Protein AF-A0AAU5X5J6-F1 (afdb_monomer)

Sequence (76 aa):
MAVIDTSQGPKATERRFARQVGLPERSLTVHPGSATRWENMTVPNSAFVVELPAGSLSTASVRRFVSAVRAIIAYG

Mean predicted aligned error: 2.92 Å

Nearest PDB structures (foldseek):
  1yy7-assembly1_B  TM=3.775E-01  e=1.727E+00  Yersinia pestis
  3ubl-assembly1_A  TM=3.728E-01  e=1.851E+00  Leptospira interrogans serovar Lai str. 56601
  3mdk-assembly1_A  TM=3.434E-01  e=1.983E+00  Pseudomonas putida KT2440
  4qq7-assembly1_A  TM=3.619E-01  e=3.687E+00  Burkholderia cenocepacia J2315
  6weg-assembly2_D  TM=3.945E-01  e=6.401E+00  Francisella tularensis subsp. tularensis SCHU S4

Structure (mmCIF, N/CA/C/O backbone):
data_AF-A0AAU5X5J6-F1
#
_entry.id   AF-A0AAU5X5J6-F1
#
loop_
_atom_site.group_PDB
_atom_site.id
_atom_site.type_symbol
_atom_site.label_atom_id
_atom_site.label_alt_id
_atom_site.label_comp_id
_atom_site.label_asym_id
_atom_site.label_entity_id
_atom_site.label_seq_id
_atom_site.pdbx_PDB_ins_code
_atom_site.Cartn_x
_atom_site.Cartn_y
_atom_site.Cartn_z
_atom_site.occupancy
_atom_site.B_iso_or_equiv
_atom_site.auth_seq_id
_atom_site.auth_comp_id
_atom_site.auth_asym_id
_atom_site.auth_atom_id
_atom_site.pdbx_PDB_model_num
ATOM 1 N N . MET A 1 1 ? 1.292 7.424 9.170 1.00 80.75 1 MET A N 1
ATOM 2 C CA . MET A 1 1 ? 0.677 8.159 8.034 1.00 80.75 1 MET A CA 1
ATOM 3 C C . MET A 1 1 ? -0.272 7.199 7.330 1.00 80.75 1 MET A C 1
ATOM 5 O O . MET A 1 1 ? -0.034 6.016 7.450 1.00 80.75 1 MET A O 1
ATOM 9 N N . ALA A 1 2 ? -1.319 7.656 6.638 1.00 95.75 2 ALA A N 1
ATOM 10 C CA . ALA A 1 2 ? -2.214 6.768 5.886 1.00 95.75 2 ALA A CA 1
ATOM 11 C C . ALA A 1 2 ? -2.041 6.986 4.371 1.00 95.75 2 ALA A C 1
ATOM 13 O O . ALA A 1 2 ? -2.624 7.925 3.832 1.00 95.75 2 ALA A O 1
ATOM 14 N N . VAL A 1 3 ? -1.197 6.187 3.708 1.00 98.06 3 VAL A N 1
ATOM 15 C CA . VAL A 1 3 ? -0.871 6.321 2.271 1.00 98.06 3 VAL A CA 1
ATOM 16 C C . VAL A 1 3 ? -0.612 4.970 1.614 1.00 98.06 3 VAL A C 1
ATOM 18 O O . VAL A 1 3 ? -0.308 3.987 2.289 1.00 98.06 3 VAL A O 1
ATOM 21 N N . ILE A 1 4 ? -0.622 4.963 0.285 1.00 98.19 4 ILE A N 1
ATOM 22 C CA . ILE A 1 4 ? 0.065 3.943 -0.510 1.00 98.19 4 ILE A CA 1
ATOM 23 C C . ILE A 1 4 ? 1.421 4.499 -0.941 1.00 98.19 4 ILE A C 1
ATOM 25 O O . ILE A 1 4 ? 1.468 5.562 -1.567 1.00 98.19 4 ILE A O 1
ATOM 29 N N . ASP A 1 5 ? 2.508 3.805 -0.593 1.00 97.88 5 ASP A N 1
ATOM 30 C CA . ASP A 1 5 ? 3.840 4.179 -1.063 1.00 97.88 5 ASP A CA 1
ATOM 31 C C . ASP A 1 5 ? 4.014 3.766 -2.524 1.00 97.88 5 ASP A C 1
ATOM 33 O O . ASP A 1 5 ? 3.961 2.583 -2.860 1.00 97.88 5 ASP A O 1
ATOM 37 N N . THR A 1 6 ? 4.247 4.757 -3.377 1.00 97.06 6 THR A N 1
ATOM 38 C CA . THR A 1 6 ? 4.475 4.581 -4.808 1.00 97.06 6 THR A CA 1
ATOM 39 C C . THR A 1 6 ? 5.933 4.776 -5.206 1.00 97.06 6 THR A C 1
ATOM 41 O O . THR A 1 6 ? 6.217 5.027 -6.379 1.00 97.06 6 THR A O 1
ATOM 44 N N . SER A 1 7 ? 6.877 4.678 -4.270 1.00 96.19 7 SER A N 1
ATOM 45 C CA . SER A 1 7 ? 8.314 4.823 -4.538 1.00 96.19 7 SER A CA 1
ATOM 46 C C . SER A 1 7 ? 8.907 3.652 -5.331 1.00 96.19 7 SER A C 1
ATOM 48 O O . SER A 1 7 ? 9.802 3.836 -6.151 1.00 96.19 7 SER A O 1
ATOM 50 N N . GLN A 1 8 ? 8.385 2.438 -5.134 1.00 95.69 8 GLN A N 1
ATOM 51 C CA . GLN A 1 8 ? 8.895 1.174 -5.687 1.00 95.69 8 GLN A CA 1
ATOM 52 C C . GLN A 1 8 ? 7.731 0.213 -5.931 1.00 95.69 8 GLN A C 1
ATOM 54 O O . GLN A 1 8 ? 6.704 0.387 -5.289 1.00 95.69 8 GLN A O 1
ATOM 59 N N . GLY A 1 9 ? 7.897 -0.775 -6.813 1.00 95.19 9 GLY A N 1
ATOM 60 C CA . GLY A 1 9 ? 6.906 -1.836 -6.997 1.00 95.19 9 GLY A CA 1
ATOM 61 C C . GLY A 1 9 ? 5.978 -1.693 -8.212 1.00 95.19 9 GLY A C 1
ATOM 62 O O . GLY A 1 9 ? 6.247 -0.912 -9.137 1.00 95.19 9 GLY A O 1
ATOM 63 N N . PRO A 1 10 ? 4.891 -2.490 -8.243 1.00 96.12 10 PRO A N 1
ATOM 64 C CA . PRO A 1 10 ? 3.959 -2.557 -9.363 1.00 96.12 10 PRO A CA 1
ATOM 65 C C . PRO A 1 10 ? 3.003 -1.353 -9.398 1.00 96.12 10 PRO A C 1
ATOM 67 O O . PRO A 1 10 ? 1.893 -1.390 -8.862 1.00 96.12 10 PRO A O 1
ATOM 70 N N . LYS A 1 11 ? 3.385 -0.302 -10.136 1.00 95.56 11 LYS A N 1
AT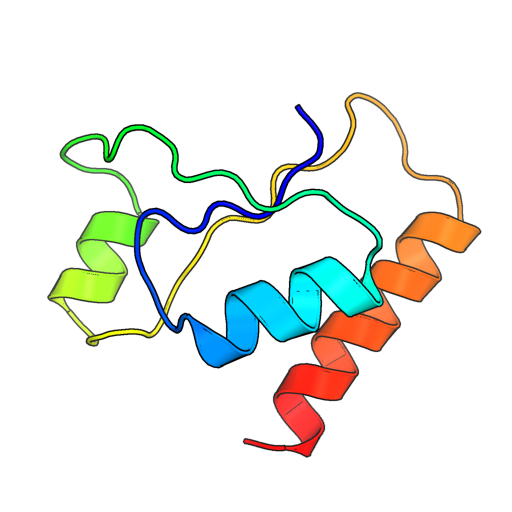OM 71 C CA . LYS A 1 11 ? 2.656 0.986 -10.218 1.00 95.56 11 LYS A CA 1
ATOM 72 C C . LYS A 1 11 ? 1.168 0.891 -10.533 1.00 95.56 11 LYS A C 1
ATOM 74 O O . LYS A 1 11 ? 0.371 1.648 -9.983 1.00 95.56 11 LYS A O 1
ATOM 79 N N . ALA A 1 12 ? 0.771 -0.021 -11.417 1.00 95.00 12 ALA A N 1
ATOM 80 C CA . ALA A 1 12 ? -0.642 -0.204 -11.742 1.00 95.00 12 ALA A CA 1
ATOM 81 C C . ALA A 1 12 ? -1.438 -0.751 -10.542 1.00 95.00 12 ALA A C 1
ATOM 83 O O . ALA A 1 12 ? -2.543 -0.278 -10.263 1.00 95.0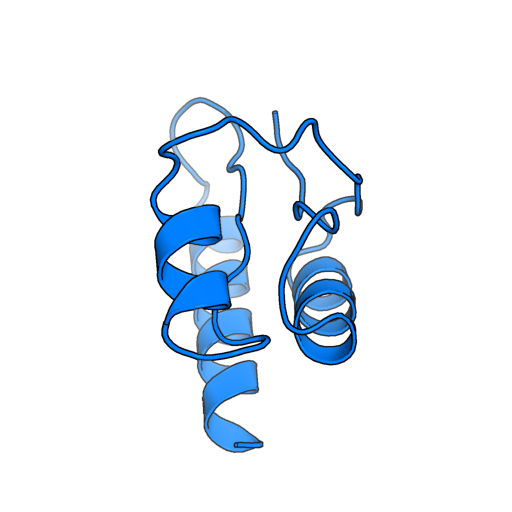0 12 ALA A O 1
ATOM 84 N N . THR A 1 13 ? -0.857 -1.705 -9.810 1.00 95.88 13 THR A N 1
ATOM 85 C CA . THR A 1 13 ? -1.450 -2.308 -8.612 1.00 95.88 13 THR A CA 1
ATOM 86 C C . THR A 1 13 ? -1.508 -1.308 -7.465 1.00 95.88 13 THR A C 1
ATOM 88 O O . THR A 1 13 ? -2.566 -1.173 -6.857 1.00 95.88 13 THR A O 1
ATOM 91 N N . GLU A 1 14 ? -0.437 -0.544 -7.226 1.00 97.25 14 GLU A N 1
ATOM 92 C CA . GLU A 1 14 ? -0.393 0.527 -6.217 1.00 97.25 14 GLU A CA 1
ATOM 93 C C . GLU A 1 14 ? -1.543 1.531 -6.409 1.00 97.25 14 GLU A C 1
ATOM 95 O O . GLU A 1 14 ? -2.367 1.721 -5.514 1.00 97.25 14 GLU A O 1
ATOM 100 N N . ARG A 1 15 ? -1.657 2.109 -7.615 1.00 96.31 15 ARG A N 1
ATOM 101 C CA . ARG A 1 15 ? -2.701 3.087 -7.982 1.00 96.31 15 ARG A CA 1
ATOM 102 C C . ARG A 1 15 ? -4.107 2.526 -7.842 1.00 96.31 15 ARG A C 1
ATOM 104 O O . ARG A 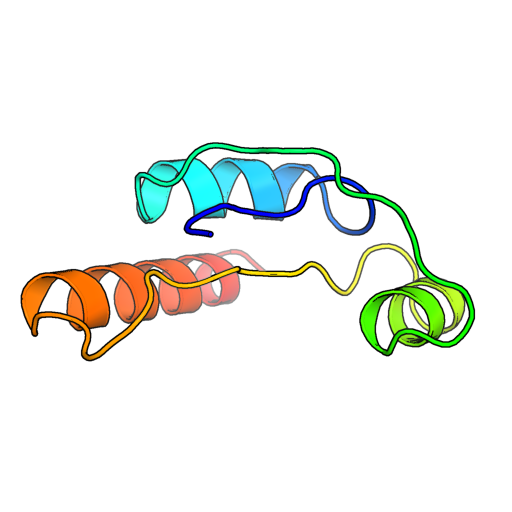1 15 ? -5.035 3.185 -7.366 1.00 96.31 15 ARG A O 1
ATOM 111 N N . ARG A 1 16 ? -4.302 1.282 -8.285 1.00 96.00 16 ARG A N 1
ATOM 112 C CA . ARG A 1 16 ? -5.593 0.600 -8.165 1.00 96.00 16 ARG A CA 1
ATOM 113 C C . ARG A 1 16 ? -5.950 0.373 -6.701 1.00 96.00 16 ARG A C 1
ATOM 115 O O . ARG A 1 16 ? -7.087 0.653 -6.320 1.00 96.00 16 ARG A O 1
ATOM 122 N N . PHE A 1 17 ? -5.003 -0.104 -5.900 1.00 97.25 17 PHE A N 1
ATOM 123 C CA . PHE A 1 17 ? -5.211 -0.351 -4.483 1.00 97.25 17 PHE A CA 1
ATOM 124 C C . PHE A 1 17 ? -5.513 0.953 -3.742 1.00 97.25 17 PHE A C 1
ATOM 126 O O . PHE A 1 17 ? -6.520 1.014 -3.042 1.00 97.25 17 PHE A O 1
ATOM 133 N N . ALA A 1 18 ? -4.742 2.019 -3.990 1.00 97.56 18 ALA A N 1
ATOM 134 C CA . ALA A 1 18 ? -4.955 3.359 -3.435 1.00 97.56 18 ALA A CA 1
ATOM 135 C C . ALA A 1 18 ? -6.386 3.854 -3.657 1.00 97.56 18 ALA A C 1
ATOM 137 O O . ALA A 1 18 ? -7.085 4.208 -2.706 1.00 97.56 18 ALA A O 1
ATOM 138 N N . ARG A 1 19 ? -6.870 3.767 -4.901 1.00 97.00 19 ARG A N 1
ATOM 139 C CA . ARG A 1 19 ? -8.254 4.108 -5.254 1.00 97.00 19 ARG A CA 1
ATOM 140 C C . ARG A 1 19 ? -9.291 3.254 -4.527 1.00 97.00 19 ARG A C 1
ATOM 142 O O . ARG A 1 19 ? -10.317 3.779 -4.106 1.00 97.00 19 ARG A O 1
ATOM 149 N N . GLN A 1 20 ? -9.055 1.951 -4.388 1.00 96.94 20 GLN A N 1
ATOM 150 C CA . GLN A 1 20 ? -9.994 1.043 -3.720 1.00 96.94 20 GLN A CA 1
ATOM 151 C C . GLN A 1 20 ? -10.080 1.305 -2.213 1.00 96.94 20 GLN A C 1
ATOM 153 O O . GLN A 1 20 ? -11.176 1.285 -1.641 1.00 96.94 20 GLN A O 1
ATOM 158 N N . VAL A 1 21 ? -8.938 1.571 -1.572 1.00 97.12 21 VAL A N 1
ATOM 159 C CA . VAL A 1 21 ? -8.879 1.840 -0.130 1.00 97.12 21 VAL A CA 1
ATOM 160 C C . VAL A 1 21 ? -9.114 3.309 0.228 1.00 97.12 21 VAL A C 1
ATOM 162 O O . VAL A 1 21 ? -9.338 3.619 1.396 1.00 97.12 21 VAL A O 1
ATOM 165 N N . GLY A 1 22 ? -9.140 4.200 -0.766 1.00 96.56 22 GLY A N 1
ATOM 166 C CA . GLY A 1 22 ? -9.373 5.632 -0.582 1.00 96.56 22 GLY A CA 1
ATOM 167 C C . GLY A 1 22 ? -8.221 6.343 0.126 1.00 96.56 22 GLY A C 1
ATOM 168 O O . GLY A 1 22 ? -8.461 7.318 0.833 1.00 96.56 22 GLY A O 1
ATOM 169 N N . LEU A 1 23 ? -6.992 5.839 -0.024 1.00 97.44 23 LEU A N 1
ATOM 170 C CA . LEU A 1 23 ? -5.797 6.460 0.543 1.00 97.44 23 LEU A CA 1
ATOM 171 C C . LEU A 1 23 ? -5.013 7.224 -0.530 1.00 97.44 23 LEU A C 1
ATOM 173 O O . LEU A 1 23 ? -4.973 6.783 -1.679 1.00 97.44 23 LEU A O 1
ATOM 177 N N . PRO A 1 24 ? -4.372 8.349 -0.170 1.00 97.88 24 PRO A N 1
ATOM 178 C CA . PRO A 1 24 ? -3.509 9.079 -1.085 1.00 97.88 24 PRO A CA 1
ATOM 179 C C . PRO A 1 24 ? -2.270 8.262 -1.470 1.00 97.88 24 PRO A C 1
ATOM 181 O O . PRO A 1 24 ? -1.691 7.548 -0.650 1.00 97.88 24 PRO A O 1
ATOM 184 N N . GLU A 1 25 ? -1.837 8.431 -2.714 1.00 98.25 25 GLU A N 1
ATOM 185 C CA . GLU A 1 25 ? -0.548 7.951 -3.212 1.00 98.25 25 GLU A CA 1
ATOM 186 C C . GLU A 1 25 ? 0.559 8.923 -2.794 1.00 98.25 25 GLU A C 1
ATOM 188 O O . GLU A 1 25 ? 0.399 10.143 -2.906 1.00 98.25 25 GLU A O 1
ATOM 193 N N . ARG A 1 26 ? 1.693 8.406 -2.318 1.00 97.94 26 ARG A N 1
ATOM 194 C CA . ARG A 1 26 ? 2.902 9.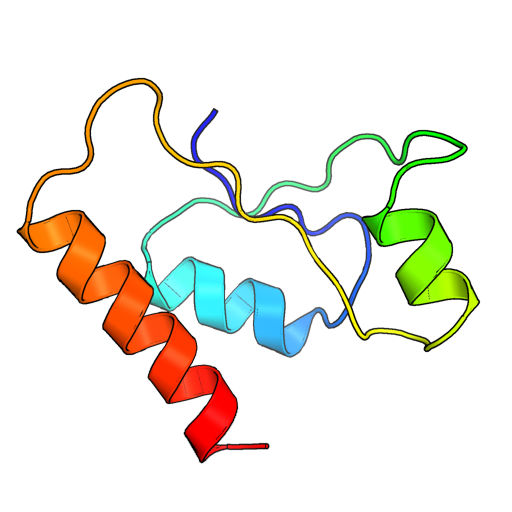203 -2.080 1.00 97.94 26 ARG A CA 1
ATOM 195 C C . ARG A 1 26 ? 4.136 8.404 -2.451 1.00 97.94 26 ARG A C 1
ATOM 197 O O . ARG A 1 26 ? 4.260 7.266 -2.038 1.00 97.94 26 ARG A O 1
ATOM 204 N N . SER A 1 27 ? 5.088 9.025 -3.139 1.00 97.06 27 SER A N 1
ATOM 205 C CA . SER A 1 27 ? 6.422 8.444 -3.304 1.00 97.06 27 SER A CA 1
ATOM 206 C C . SER A 1 27 ? 7.262 8.762 -2.070 1.00 97.06 27 SER A C 1
ATOM 208 O O . SER A 1 27 ? 7.616 9.922 -1.859 1.00 97.06 27 SER A O 1
ATOM 210 N N . LEU A 1 28 ? 7.561 7.758 -1.247 1.00 96.00 28 LEU A N 1
AT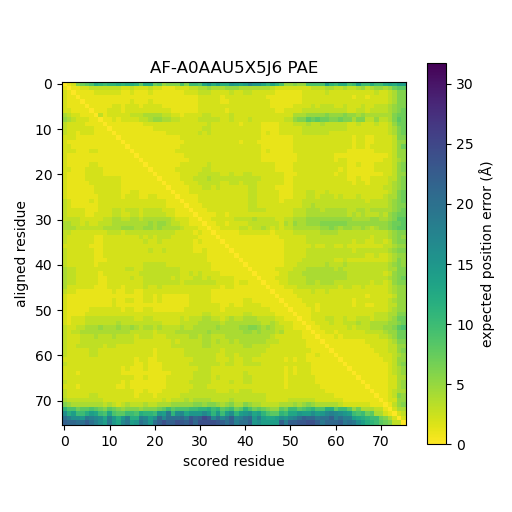OM 211 C CA . LEU A 1 28 ? 8.391 7.916 -0.051 1.00 96.00 28 LEU A CA 1
ATOM 212 C C . LEU A 1 28 ? 9.877 7.677 -0.333 1.00 96.00 28 LEU A C 1
ATOM 214 O O . LEU A 1 28 ? 10.275 7.234 -1.411 1.00 96.00 28 LEU A O 1
ATOM 218 N N . THR A 1 29 ? 10.718 8.007 0.648 1.00 96.69 29 THR A N 1
ATOM 219 C CA . THR A 1 29 ? 12.156 7.746 0.576 1.00 96.69 29 THR A CA 1
ATOM 220 C C . THR A 1 29 ? 12.418 6.244 0.577 1.00 96.69 29 THR A C 1
ATOM 222 O O . THR A 1 29 ? 11.990 5.520 1.473 1.00 96.69 29 THR A O 1
ATOM 225 N N . VAL A 1 30 ? 13.193 5.777 -0.400 1.00 96.00 30 VAL A N 1
ATOM 226 C CA . VAL A 1 30 ? 13.640 4.385 -0.456 1.00 96.00 30 VAL A CA 1
ATOM 227 C C . VAL A 1 30 ? 14.814 4.184 0.497 1.00 96.00 30 VAL A C 1
ATOM 229 O O . VAL A 1 30 ? 15.930 4.633 0.235 1.00 96.00 30 VAL A O 1
ATOM 232 N N . HIS A 1 31 ? 14.578 3.483 1.603 1.00 92.81 31 HIS A N 1
ATOM 233 C CA . HIS A 1 31 ? 15.623 3.185 2.580 1.00 92.81 31 HIS A CA 1
ATOM 234 C C . HIS A 1 31 ? 16.475 1.971 2.154 1.00 92.81 31 HIS A C 1
ATOM 236 O O . HIS A 1 31 ? 15.916 0.909 1.830 1.00 92.81 31 HIS A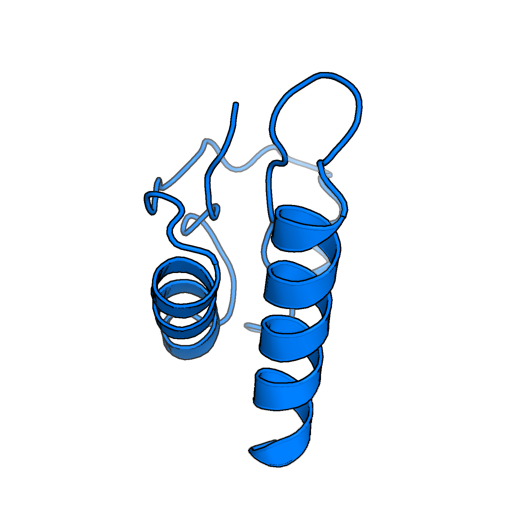 O 1
ATOM 242 N N . PRO A 1 32 ? 17.821 2.079 2.179 1.00 94.31 32 PRO A N 1
ATOM 243 C CA . PRO A 1 32 ? 18.707 0.929 2.024 1.00 94.31 32 PRO A CA 1
ATOM 244 C C . PRO A 1 32 ? 18.377 -0.168 3.044 1.00 94.31 32 PRO A C 1
ATOM 246 O O . PRO A 1 32 ? 18.122 0.122 4.208 1.00 94.31 32 PRO A O 1
ATOM 249 N N . GLY A 1 33 ? 18.361 -1.425 2.598 1.00 94.00 33 GLY A N 1
ATOM 250 C CA . GLY A 1 33 ? 18.078 -2.581 3.458 1.00 94.00 33 GLY A CA 1
ATOM 251 C C . GLY A 1 33 ? 16.606 -2.800 3.832 1.00 94.00 33 GLY A C 1
ATOM 252 O O . GLY A 1 33 ? 16.314 -3.755 4.543 1.00 94.00 33 GLY A O 1
ATOM 253 N N . SER A 1 34 ? 15.668 -1.971 3.358 1.00 96.31 34 SER A N 1
ATOM 254 C CA . SER A 1 34 ? 14.235 -2.220 3.584 1.00 96.31 34 SER A CA 1
ATOM 255 C C . SER A 1 34 ? 13.759 -3.505 2.893 1.00 96.31 34 SER A C 1
ATOM 257 O O . SER A 1 34 ? 14.236 -3.846 1.806 1.00 96.31 34 SER A O 1
ATOM 259 N N . ALA A 1 35 ? 12.781 -4.188 3.499 1.00 97.00 35 ALA A N 1
ATOM 260 C CA . ALA A 1 35 ? 12.211 -5.427 2.962 1.00 97.00 35 ALA A CA 1
ATOM 261 C C . ALA A 1 35 ? 11.671 -5.233 1.536 1.00 97.00 35 ALA A C 1
ATOM 263 O O . ALA A 1 35 ? 12.067 -5.954 0.628 1.00 97.00 35 ALA A O 1
ATOM 264 N N . THR A 1 36 ? 10.877 -4.181 1.311 1.00 97.00 36 THR A N 1
ATOM 265 C CA . THR A 1 36 ? 10.320 -3.840 -0.008 1.00 97.00 36 THR A CA 1
ATOM 266 C C . THR A 1 36 ? 11.401 -3.609 -1.065 1.00 97.00 36 THR A C 1
ATOM 268 O O . THR A 1 36 ? 11.219 -3.984 -2.222 1.00 97.00 36 THR A O 1
ATOM 271 N N . ARG A 1 37 ? 12.543 -3.006 -0.695 1.00 96.19 37 ARG A N 1
ATOM 272 C CA . ARG A 1 37 ? 13.669 -2.813 -1.621 1.00 96.19 37 ARG A CA 1
ATOM 273 C C . ARG A 1 37 ? 14.356 -4.137 -1.943 1.00 96.19 37 ARG A C 1
ATOM 275 O O . ARG A 1 37 ? 14.627 -4.395 -3.109 1.00 96.19 37 ARG A O 1
ATOM 282 N N . TRP A 1 38 ? 14.644 -4.959 -0.932 1.00 97.25 38 TRP A N 1
ATOM 283 C CA . TRP A 1 38 ? 15.244 -6.282 -1.140 1.00 97.25 38 TRP A CA 1
ATOM 284 C C . TRP A 1 38 ? 14.353 -7.174 -2.013 1.00 97.25 38 TRP A C 1
ATOM 286 O O . TRP A 1 38 ? 14.840 -7.813 -2.945 1.00 97.25 38 TRP A O 1
ATOM 296 N N . GLU A 1 39 ? 13.043 -7.162 -1.768 1.00 97.69 39 GLU A N 1
ATOM 297 C CA . GLU A 1 39 ? 12.094 -7.972 -2.524 1.00 97.69 39 GLU A CA 1
ATOM 298 C C . GLU A 1 39 ? 12.012 -7.517 -3.980 1.00 97.69 39 GLU A C 1
ATOM 300 O O . GLU A 1 39 ? 12.205 -8.339 -4.864 1.00 97.69 39 GLU A O 1
ATOM 305 N N . ASN A 1 40 ? 11.877 -6.212 -4.249 1.00 96.38 40 ASN A N 1
ATOM 306 C CA . ASN A 1 40 ? 11.869 -5.699 -5.625 1.00 96.38 40 ASN A CA 1
ATOM 307 C C . ASN A 1 40 ? 13.209 -5.874 -6.367 1.00 96.38 40 ASN A C 1
ATOM 309 O O . ASN A 1 40 ? 13.229 -5.845 -7.596 1.00 96.38 40 ASN A O 1
ATOM 313 N N . MET A 1 41 ? 14.329 -6.038 -5.654 1.00 96.06 41 MET A N 1
ATOM 314 C CA . MET A 1 41 ? 15.615 -6.420 -6.257 1.00 96.06 41 MET A CA 1
ATOM 315 C C . MET A 1 41 ? 15.677 -7.904 -6.616 1.00 96.06 41 MET A C 1
ATOM 317 O O . MET A 1 41 ? 16.363 -8.272 -7.566 1.00 96.06 41 MET A O 1
ATOM 321 N N . THR A 1 42 ? 14.987 -8.743 -5.847 1.00 97.56 42 THR A N 1
ATOM 322 C CA . THR A 1 42 ? 14.979 -10.201 -6.020 1.00 97.56 42 THR A CA 1
ATOM 323 C C . THR A 1 42 ? 13.926 -10.626 -7.043 1.00 97.56 42 THR A C 1
ATOM 325 O O . THR A 1 42 ? 14.192 -11.464 -7.901 1.00 97.56 42 THR A O 1
ATOM 328 N N . VAL A 1 43 ? 12.742 -10.015 -6.985 1.00 97.56 43 VAL A N 1
ATOM 329 C CA . VAL A 1 43 ? 11.622 -10.199 -7.907 1.00 97.56 43 VAL A CA 1
ATOM 330 C C . VAL A 1 43 ? 11.145 -8.812 -8.351 1.00 97.56 43 VAL A C 1
ATOM 332 O O . VAL A 1 43 ? 10.492 -8.106 -7.583 1.00 97.56 43 VAL A O 1
ATOM 335 N N . PRO A 1 44 ? 11.471 -8.377 -9.579 1.00 95.44 44 PRO A N 1
ATOM 336 C CA . PRO A 1 44 ? 11.121 -7.038 -10.038 1.00 95.44 44 PRO A CA 1
ATOM 337 C C . PRO A 1 44 ? 9.618 -6.748 -9.957 1.00 95.44 44 PRO A C 1
ATOM 339 O O . PRO A 1 44 ? 8.800 -7.525 -10.445 1.00 95.44 44 PRO A O 1
ATOM 342 N N . ASN A 1 45 ? 9.265 -5.580 -9.413 1.00 94.62 45 ASN A N 1
ATOM 343 C CA . ASN A 1 45 ? 7.891 -5.072 -9.316 1.00 94.62 45 ASN A CA 1
ATOM 344 C C . ASN A 1 45 ? 6.921 -5.975 -8.529 1.00 94.62 45 ASN A C 1
ATOM 346 O O . ASN A 1 45 ? 5.739 -6.039 -8.866 1.00 94.62 45 ASN A O 1
ATOM 350 N N . SER A 1 46 ? 7.388 -6.660 -7.484 1.00 95.06 46 SER A N 1
ATOM 351 C CA . SER A 1 46 ? 6.549 -7.569 -6.691 1.00 95.06 46 SER A CA 1
ATOM 352 C C . SER A 1 46 ? 5.928 -6.935 -5.444 1.00 95.06 46 SER A C 1
ATOM 354 O O . SER A 1 46 ? 4.868 -7.380 -5.010 1.00 95.06 46 SER A O 1
ATOM 356 N N . ALA A 1 47 ? 6.546 -5.894 -4.874 1.00 96.62 47 ALA A N 1
ATOM 357 C CA . ALA A 1 47 ? 6.201 -5.412 -3.534 1.00 96.62 47 ALA A CA 1
ATOM 358 C C . ALA A 1 47 ? 6.033 -3.889 -3.457 1.00 96.62 47 ALA A C 1
ATOM 360 O O . ALA A 1 47 ? 6.769 -3.138 -4.095 1.00 96.62 47 ALA A O 1
ATOM 361 N N . PHE A 1 48 ? 5.105 -3.427 -2.619 1.00 96.88 48 PHE A N 1
ATOM 362 C CA . PHE A 1 48 ? 4.895 -2.015 -2.270 1.00 96.88 48 PHE A CA 1
ATOM 363 C C . PHE A 1 48 ? 4.374 -1.901 -0.828 1.00 96.88 48 PHE A C 1
ATOM 365 O O . PHE A 1 48 ? 3.962 -2.901 -0.238 1.00 96.88 48 PHE A O 1
ATOM 372 N N . VAL A 1 49 ? 4.395 -0.698 -0.242 1.00 97.31 49 VAL A N 1
ATOM 373 C CA . VAL A 1 49 ? 3.989 -0.478 1.159 1.00 97.31 49 VAL A CA 1
ATOM 374 C C . VAL A 1 49 ? 2.605 0.162 1.246 1.00 97.31 49 VAL A C 1
ATOM 376 O O . VAL A 1 49 ? 2.285 1.116 0.534 1.00 97.31 49 VAL A O 1
ATOM 379 N N . VAL A 1 50 ? 1.794 -0.350 2.172 1.00 97.31 50 VAL A N 1
ATOM 380 C CA . VAL A 1 50 ? 0.526 0.246 2.603 1.00 97.31 50 VAL A CA 1
ATOM 381 C C . VAL A 1 50 ? 0.714 0.762 4.025 1.00 97.31 50 VAL A C 1
ATOM 383 O O . VAL A 1 50 ? 0.753 -0.019 4.972 1.00 97.31 50 VAL A O 1
ATOM 386 N N . GLU A 1 51 ? 0.811 2.077 4.182 1.00 96.94 51 GLU A N 1
ATOM 387 C CA . GLU A 1 51 ? 0.898 2.710 5.496 1.00 96.94 51 GLU A CA 1
ATOM 388 C C . GLU A 1 51 ? -0.517 2.929 6.037 1.00 96.94 51 GLU A C 1
ATOM 390 O O . GLU A 1 51 ? -1.323 3.648 5.437 1.00 96.94 51 GLU A O 1
ATOM 395 N N . LEU A 1 52 ? -0.844 2.288 7.159 1.00 96.00 52 LEU A N 1
ATOM 396 C CA . LEU A 1 52 ? -2.169 2.370 7.769 1.00 96.00 52 LEU A CA 1
ATOM 397 C C . LEU A 1 52 ? -2.300 3.596 8.695 1.00 96.00 52 LEU A C 1
ATOM 399 O O . LEU A 1 52 ? -1.314 4.064 9.274 1.00 96.00 52 LEU A O 1
ATOM 403 N N . PRO A 1 53 ? -3.528 4.119 8.889 1.00 93.19 53 PRO A N 1
ATOM 404 C CA . PRO A 1 53 ? -3.807 5.063 9.966 1.00 93.19 53 PRO A CA 1
ATOM 405 C C . PRO A 1 53 ? -3.314 4.529 11.315 1.00 93.19 53 PRO A C 1
ATOM 407 O O . PRO A 1 53 ? -3.410 3.334 11.587 1.00 93.19 53 PRO A O 1
ATOM 410 N N . ALA A 1 54 ? -2.822 5.423 12.171 1.00 94.31 54 ALA A N 1
ATOM 411 C CA . ALA A 1 54 ? -2.449 5.052 13.529 1.00 94.31 54 ALA A CA 1
ATOM 412 C C . ALA A 1 54 ? -3.682 4.609 14.335 1.00 94.31 54 ALA A C 1
ATOM 414 O O . ALA A 1 54 ? -4.780 5.139 14.154 1.00 94.31 54 ALA A O 1
ATOM 415 N N . GLY A 1 55 ? -3.475 3.678 15.267 1.00 95.69 55 GLY A N 1
ATOM 416 C CA . GLY A 1 55 ? -4.537 3.143 16.114 1.00 95.69 55 GLY A CA 1
ATOM 417 C C . GLY A 1 55 ? -5.356 2.038 15.444 1.00 95.69 55 GLY A C 1
ATOM 418 O O . GLY A 1 55 ? -4.936 1.417 14.470 1.00 95.69 55 GLY A O 1
ATOM 419 N N . SER A 1 56 ? -6.526 1.754 16.016 1.00 96.19 56 SER A N 1
ATOM 420 C CA . SER A 1 56 ? -7.391 0.671 15.538 1.00 96.19 56 SER A CA 1
ATOM 421 C C . SER A 1 56 ? -8.181 1.083 14.299 1.00 96.19 56 SER A C 1
ATOM 423 O O . SER A 1 56 ? -8.774 2.160 14.246 1.00 96.19 56 SER A O 1
ATOM 425 N N . LEU A 1 57 ? -8.250 0.187 13.315 1.00 95.81 57 LEU A N 1
ATOM 426 C CA . LEU A 1 57 ? -9.119 0.366 12.158 1.00 95.81 57 LEU A CA 1
ATOM 427 C C . LEU A 1 57 ? -10.581 0.115 12.535 1.00 95.81 57 LEU A C 1
ATOM 429 O O . LEU A 1 57 ? -10.905 -0.846 13.232 1.00 95.81 57 LEU A O 1
ATOM 433 N N . SER A 1 58 ? -11.485 0.931 11.990 1.00 96.31 58 SER A N 1
ATOM 434 C CA . SER A 1 58 ? -12.914 0.616 12.033 1.00 96.31 58 SER A CA 1
ATOM 435 C C . SER A 1 58 ? -13.203 -0.663 11.239 1.00 96.31 58 SER A C 1
ATOM 437 O O . SER A 1 58 ? -12.514 -0.981 10.263 1.00 96.31 58 SER A O 1
ATOM 439 N N . THR A 1 59 ? -14.283 -1.369 11.576 1.00 98.12 59 THR A N 1
ATOM 440 C CA . THR A 1 59 ? -14.713 -2.557 10.819 1.00 98.12 59 THR A CA 1
ATOM 441 C C . THR A 1 59 ? -14.964 -2.238 9.340 1.00 98.12 59 THR A C 1
ATOM 443 O O . THR A 1 59 ? -14.719 -3.072 8.470 1.00 98.12 59 THR A O 1
ATOM 446 N N . ALA A 1 60 ? -15.426 -1.022 9.029 1.00 97.25 60 ALA A N 1
ATOM 447 C CA . ALA A 1 60 ? -15.614 -0.574 7.652 1.00 97.25 60 ALA A CA 1
ATOM 448 C C . ALA A 1 60 ? -14.278 -0.460 6.901 1.00 97.25 60 ALA A C 1
ATOM 450 O O . ALA A 1 60 ? -14.174 -0.947 5.773 1.00 97.25 60 ALA A O 1
ATOM 451 N N . SER A 1 61 ? -13.252 0.113 7.537 1.00 96.31 61 SER A N 1
ATOM 452 C CA . SER A 1 61 ? -11.903 0.187 6.970 1.00 96.31 61 SER A CA 1
ATOM 453 C C . SER A 1 61 ? -11.333 -1.211 6.734 1.00 96.31 61 SER A C 1
ATOM 455 O O . SER A 1 61 ? -10.883 -1.495 5.627 1.00 96.31 61 SER A O 1
ATOM 457 N N . VAL A 1 62 ? -11.437 -2.117 7.714 1.00 97.62 62 VAL A N 1
ATOM 458 C CA . VAL A 1 62 ? -10.975 -3.511 7.566 1.00 97.62 62 VAL A CA 1
ATOM 459 C C . VAL A 1 62 ? -11.636 -4.190 6.364 1.00 97.62 62 VAL A C 1
ATOM 461 O O . VAL A 1 62 ? -10.939 -4.742 5.514 1.00 97.62 62 VAL A O 1
ATOM 464 N N . ARG A 1 63 ? -12.968 -4.100 6.231 1.00 98.12 63 ARG A N 1
ATOM 465 C CA . ARG A 1 63 ? -13.688 -4.675 5.080 1.00 98.12 63 ARG A CA 1
ATOM 466 C C . ARG A 1 63 ? -13.197 -4.114 3.747 1.00 98.12 63 ARG A C 1
ATOM 468 O O . ARG A 1 63 ? -13.052 -4.870 2.789 1.00 98.12 63 ARG A O 1
ATOM 475 N N . ARG A 1 64 ? -12.919 -2.809 3.685 1.00 97.31 64 ARG A N 1
ATOM 476 C CA . ARG A 1 64 ? -12.406 -2.152 2.479 1.00 97.31 64 ARG A CA 1
ATOM 477 C C . ARG A 1 64 ? -11.011 -2.661 2.102 1.00 97.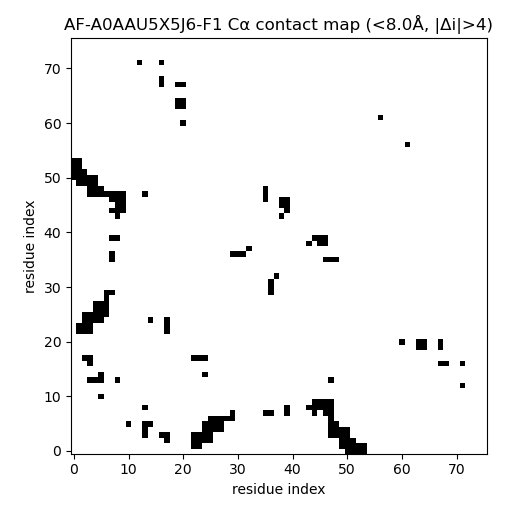31 64 ARG A C 1
ATOM 479 O O . ARG A 1 64 ? -10.817 -3.029 0.947 1.00 97.31 64 ARG A O 1
ATOM 486 N N . PHE A 1 65 ? -10.081 -2.758 3.055 1.00 96.81 65 PHE A N 1
ATOM 487 C CA . PHE A 1 65 ? -8.746 -3.322 2.808 1.00 96.81 65 PHE A CA 1
ATOM 488 C C . PHE A 1 65 ? -8.814 -4.784 2.357 1.00 96.81 65 PHE A C 1
ATOM 490 O O . PHE A 1 65 ? -8.214 -5.141 1.347 1.00 96.81 65 PHE A O 1
ATOM 497 N N . VAL A 1 66 ? -9.602 -5.620 3.041 1.00 96.94 66 VAL A N 1
ATOM 498 C CA . VAL A 1 66 ? -9.783 -7.032 2.662 1.00 96.94 66 VAL A CA 1
ATOM 499 C C . VAL A 1 66 ? -10.361 -7.157 1.250 1.00 96.94 66 VAL A C 1
ATOM 501 O O . VAL A 1 66 ? -9.883 -7.967 0.456 1.00 96.94 66 VAL A O 1
ATOM 504 N N . SER A 1 67 ? -11.365 -6.345 0.908 1.00 97.06 67 SER A N 1
ATOM 505 C CA . SER A 1 67 ? -11.933 -6.328 -0.442 1.00 97.06 67 SER A CA 1
ATOM 506 C C . SER A 1 67 ? -10.906 -5.903 -1.492 1.00 97.06 67 SER A C 1
ATOM 508 O O . SER A 1 67 ? -10.889 -6.480 -2.577 1.00 97.06 67 SER A O 1
ATOM 510 N N . ALA A 1 68 ? -10.056 -4.920 -1.186 1.00 96.38 68 ALA A N 1
ATOM 511 C CA . ALA A 1 68 ? -9.009 -4.461 -2.093 1.00 96.38 68 ALA A CA 1
ATOM 512 C C . ALA A 1 68 ? -7.943 -5.547 -2.325 1.00 96.38 68 ALA A C 1
ATOM 514 O O . ALA A 1 68 ? -7.590 -5.816 -3.470 1.00 96.38 68 ALA A O 1
ATOM 515 N N . VAL A 1 69 ? -7.512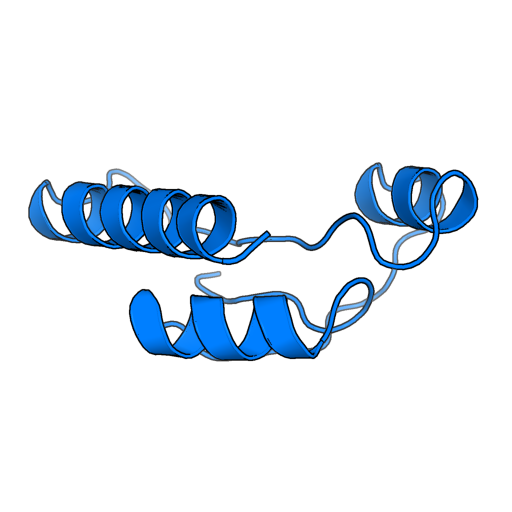 -6.255 -1.272 1.00 95.19 69 VAL A N 1
ATOM 516 C CA . VAL A 1 69 ? -6.575 -7.391 -1.387 1.00 95.19 69 VAL A CA 1
ATOM 517 C C . VAL A 1 69 ? -7.164 -8.500 -2.261 1.00 95.19 69 VAL A C 1
ATOM 519 O O . VAL A 1 69 ? -6.527 -8.945 -3.214 1.00 95.19 69 VAL A O 1
ATOM 522 N N . ARG A 1 70 ? -8.418 -8.903 -2.010 1.00 95.75 70 ARG A N 1
ATOM 523 C CA . ARG A 1 70 ? -9.110 -9.906 -2.843 1.00 95.75 70 ARG A CA 1
ATOM 524 C C . ARG A 1 70 ? -9.213 -9.475 -4.306 1.00 95.75 70 ARG A C 1
ATOM 526 O O . ARG A 1 70 ? -9.077 -10.300 -5.204 1.00 95.75 70 ARG A O 1
ATOM 533 N N . ALA A 1 71 ? -9.426 -8.184 -4.550 1.00 93.00 71 ALA A N 1
ATOM 534 C CA . ALA A 1 71 ? -9.523 -7.633 -5.893 1.00 93.00 71 ALA A CA 1
ATOM 535 C C . ALA A 1 71 ? -8.176 -7.515 -6.623 1.00 93.00 71 ALA A C 1
ATOM 537 O O . ALA A 1 71 ? -8.204 -7.253 -7.823 1.00 93.00 71 ALA A O 1
ATOM 538 N N . ILE A 1 72 ? -7.031 -7.662 -5.950 1.00 87.56 72 ILE A N 1
ATOM 539 C CA . ILE A 1 72 ? -5.728 -7.833 -6.613 1.00 87.56 72 ILE A CA 1
ATOM 540 C C . ILE A 1 72 ? -5.580 -9.287 -7.071 1.00 87.56 72 ILE A C 1
ATOM 542 O O . ILE A 1 72 ? -5.240 -9.524 -8.223 1.00 87.56 72 ILE A O 1
ATOM 546 N N . ILE A 1 73 ? -5.921 -10.246 -6.204 1.00 79.62 73 ILE A N 1
ATOM 547 C CA . ILE A 1 73 ? -5.780 -11.688 -6.471 1.00 79.62 73 ILE A CA 1
ATOM 548 C C . ILE A 1 73 ? -6.663 -12.141 -7.643 1.00 79.62 73 ILE A C 1
ATOM 550 O O . ILE A 1 73 ? -6.235 -12.935 -8.465 1.00 79.62 73 ILE A O 1
ATOM 554 N N . ALA A 1 74 ? -7.886 -11.617 -7.752 1.00 67.69 74 ALA A N 1
ATOM 555 C CA . ALA A 1 74 ? -8.840 -12.030 -8.788 1.00 67.69 74 ALA A CA 1
ATOM 556 C C . ALA A 1 74 ? -8.492 -11.573 -10.224 1.00 67.69 74 ALA A C 1
ATOM 558 O O . ALA A 1 74 ? -9.231 -11.893 -11.149 1.00 67.69 74 ALA A O 1
ATOM 559 N N . TYR A 1 75 ? -7.431 -10.781 -10.409 1.00 54.84 75 TYR A N 1
ATOM 560 C CA . TYR A 1 75 ? -7.002 -10.247 -11.710 1.00 54.84 75 TYR A CA 1
ATOM 561 C C . TYR A 1 75 ? -5.522 -10.549 -12.008 1.00 54.84 75 TYR A C 1
ATOM 563 O O . TYR A 1 75 ? -4.971 -9.955 -12.936 1.00 54.84 75 TYR A O 1
ATOM 571 N N . GLY A 1 76 ? -4.888 -11.392 -11.185 1.00 50.28 76 GLY A N 1
ATOM 572 C CA . GLY A 1 76 ? -3.528 -11.896 -11.379 1.00 50.28 76 GLY A CA 1
ATOM 573 C C . GLY A 1 76 ? -3.517 -13.230 -12.103 1.00 50.28 76 GLY A C 1
ATOM 574 O O . GLY A 1 76 ? -4.512 -13.976 -11.966 1.00 50.28 76 GLY A O 1
#

Solvent-accessible surface area (backbone atoms only — not comparable to full-atom values): 4451 Å² total; per-residue (Å²): 101,57,30,27,38,62,61,53,37,41,63,71,5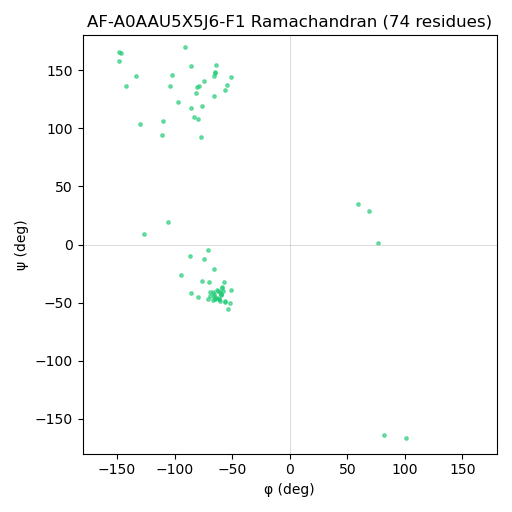8,48,56,52,43,20,64,59,60,70,35,52,77,41,70,55,87,85,57,89,90,35,68,54,54,54,44,29,71,76,42,75,48,72,33,64,52,76,41,59,62,82,76,84,76,52,72,68,54,50,53,37,48,55,52,37,55,52,62,51,61,77,74,107

Secondary structure (DSSP, 8-state):
--EEE-SSS-HHHHHHHHHHHTPPEE-----TT-HHHHHHHHSTT---EEEPPSSPPPHHHHHHHHHHHHHHHTT-

pLDDT: mean 94.34, std 8.16, range [50.28, 98.25]

Foldseek 3Di:
DFEWAPQFAANVLSVQLCVQLVHHYDHDDDDPPDPQVVVCVVPPRHDTDGDHDPDDDDPVSVVSNVVSVVVVVVVD

Radius of gyration: 12.64 Å; Cα contacts (8 Å, |Δi|>4): 102; chains: 1; bounding box: 34×21×28 Å